Protein AF-A0A2H6N076-F1 (afdb_monomer_lite)

pLDDT: mean 73.91, std 11.4, range [45.5, 88.0]

Secondary structure (DSSP, 8-state):
--TT-------TTEEEEEEE-TT-TT-EEEEEEETTSEEEES---GGGGT--EEEEEEEPP-BTTB-PPPEEEEEE---TT--HHHHHHHHHHHHHHT-

Organism: NCBI:txid3147026

Sequence (99 aa):
MDGTHDWNILLEAYKLFKRNRLSKSGRGVVLYVSNPHTSTEICSTKDENLLECIWMNIRGKINPAAGLTDIAVGLYYNLSNQAEEIDELFADQLLKVYR

Foldseek 3Di:
DDPPQPPVDDDPQWDKDWQDAPPDPRDADIDTDGPLKDKDWPDDDPCSNVFRKTWIFIGHRCDVVDPTDTDIDMDGDDDPPDDPVRVVVVVVVVVVNVD

Structure (mmCIF, N/CA/C/O backbone):
data_AF-A0A2H6N076-F1
#
_entry.id   AF-A0A2H6N076-F1
#
loop_
_atom_site.group_PDB
_atom_site.id
_atom_site.type_symbol
_atom_site.label_atom_id
_atom_site.label_alt_id
_atom_site.label_comp_id
_atom_site.label_asym_id
_atom_site.label_entity_id
_atom_site.label_seq_id
_atom_site.pdbx_PDB_ins_code
_atom_site.Cartn_x
_atom_site.Cartn_y
_atom_site.Cartn_z
_atom_site.occupancy
_atom_site.B_iso_or_equiv
_atom_site.auth_seq_id
_atom_site.auth_comp_id
_atom_site.auth_asym_id
_atom_site.auth_atom_id
_atom_site.pdbx_PDB_model_num
ATOM 1 N N . MET A 1 1 ? -26.090 -13.615 3.025 1.00 45.50 1 MET A N 1
ATOM 2 C CA . MET A 1 1 ? -24.707 -14.101 2.838 1.00 45.50 1 MET A CA 1
ATOM 3 C C . MET A 1 1 ? -24.586 -14.456 1.380 1.00 45.50 1 MET A C 1
ATOM 5 O O . MET A 1 1 ? -24.956 -15.540 0.951 1.00 45.50 1 MET A O 1
ATOM 9 N N . ASP A 1 2 ? -24.190 -13.458 0.623 1.00 45.50 2 ASP A N 1
ATOM 10 C CA . ASP A 1 2 ? -24.361 -13.365 -0.808 1.00 45.50 2 ASP A CA 1
ATOM 11 C C . ASP A 1 2 ? -22.935 -13.449 -1.340 1.00 45.50 2 ASP A C 1
ATOM 13 O O . ASP A 1 2 ? -22.153 -12.500 -1.244 1.00 45.50 2 ASP A O 1
ATOM 17 N N . GLY A 1 3 ? -22.567 -14.658 -1.774 1.00 49.94 3 GLY A N 1
ATOM 18 C CA . GLY A 1 3 ? -21.230 -15.054 -2.227 1.00 49.94 3 GLY A CA 1
ATOM 19 C C . GLY A 1 3 ? -20.774 -14.389 -3.530 1.00 49.94 3 GLY A C 1
ATOM 20 O O . GLY A 1 3 ? -20.051 -15.000 -4.303 1.00 49.94 3 GLY A O 1
ATOM 21 N N . THR A 1 4 ? -21.212 -13.161 -3.798 1.00 51.47 4 THR A N 1
ATOM 22 C CA . THR A 1 4 ? -20.940 -12.389 -5.019 1.00 51.47 4 THR A CA 1
ATOM 23 C C . THR A 1 4 ? -19.801 -11.381 -4.862 1.00 51.47 4 THR A C 1
ATOM 25 O O . THR A 1 4 ? -19.430 -10.732 -5.832 1.00 51.47 4 THR A O 1
ATOM 28 N N . HIS A 1 5 ? -19.223 -11.246 -3.664 1.00 53.53 5 HIS A N 1
ATOM 29 C CA . HIS A 1 5 ? -18.186 -10.252 -3.352 1.00 53.53 5 HIS A CA 1
ATOM 30 C C . HIS A 1 5 ? -16.793 -10.870 -3.182 1.00 53.53 5 HIS A C 1
ATOM 32 O O . HIS A 1 5 ? -16.001 -10.416 -2.351 1.00 53.53 5 HIS A O 1
ATOM 38 N N . ASP A 1 6 ? -16.481 -11.920 -3.944 1.00 59.22 6 ASP A N 1
ATOM 39 C CA . ASP A 1 6 ? -15.130 -12.473 -3.960 1.00 59.22 6 ASP A CA 1
ATOM 40 C C . ASP A 1 6 ? -14.217 -11.580 -4.815 1.00 59.22 6 ASP A C 1
ATOM 42 O O . ASP A 1 6 ? -13.908 -11.859 -5.968 1.00 59.22 6 ASP A O 1
ATOM 46 N N . TRP A 1 7 ? -13.801 -10.447 -4.242 1.00 63.03 7 TRP A N 1
ATOM 47 C CA . TRP A 1 7 ? -12.877 -9.486 -4.861 1.00 63.03 7 TRP A CA 1
ATOM 48 C C . TRP A 1 7 ? -11.453 -10.044 -5.047 1.00 63.03 7 TRP A C 1
ATOM 50 O O . TRP A 1 7 ? -10.548 -9.298 -5.416 1.00 63.03 7 TRP A O 1
ATOM 60 N N . ASN A 1 8 ? -11.234 -11.335 -4.777 1.00 64.00 8 ASN A N 1
ATOM 61 C CA . ASN A 1 8 ? -9.972 -12.045 -4.984 1.00 64.00 8 ASN A CA 1
ATOM 62 C C . ASN A 1 8 ? -9.821 -12.537 -6.437 1.00 64.00 8 ASN A C 1
ATOM 64 O O . ASN A 1 8 ? -9.350 -13.647 -6.679 1.00 64.00 8 ASN A O 1
ATOM 68 N N . ILE A 1 9 ? -10.228 -11.730 -7.418 1.00 74.62 9 ILE A N 1
ATOM 69 C CA . ILE A 1 9 ? -10.044 -12.078 -8.827 1.00 74.62 9 ILE A CA 1
ATOM 70 C C . ILE A 1 9 ? -8.595 -11.766 -9.196 1.00 74.62 9 ILE A C 1
ATOM 72 O O . ILE A 1 9 ? -8.200 -10.607 -9.309 1.00 74.62 9 ILE A O 1
ATOM 76 N N . LEU A 1 10 ? -7.784 -12.805 -9.383 1.00 76.56 10 LEU A N 1
ATOM 77 C CA . LEU A 1 10 ? -6.419 -12.634 -9.859 1.00 76.56 10 LEU A CA 1
ATOM 78 C C . LEU A 1 10 ? -6.448 -12.264 -11.349 1.00 76.56 10 LEU A C 1
ATOM 80 O O . LEU A 1 10 ? -6.827 -13.072 -12.193 1.00 76.56 10 LEU A O 1
ATOM 84 N N . LEU A 1 11 ? -6.045 -11.036 -11.670 1.00 83.69 11 LEU A N 1
ATOM 85 C CA . LEU A 1 11 ? -5.885 -10.578 -13.048 1.00 83.69 11 LEU A CA 1
ATOM 86 C C . LEU A 1 11 ? -4.437 -10.821 -13.485 1.00 83.69 11 LEU A C 1
A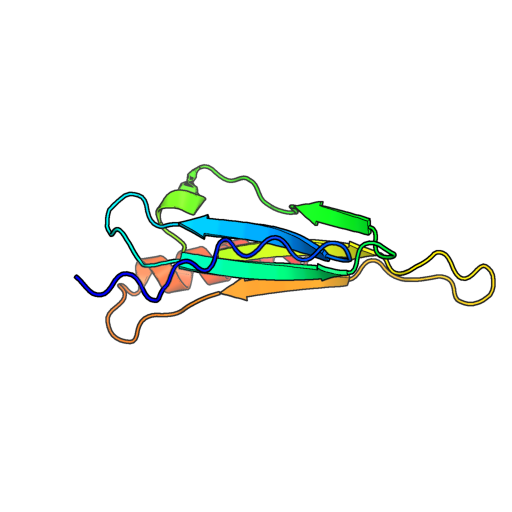TOM 88 O O . LEU A 1 11 ? -3.517 -10.262 -12.901 1.00 83.69 11 LEU A O 1
ATOM 92 N N . GLU A 1 12 ? -4.229 -11.616 -14.535 1.00 81.94 12 GLU A N 1
ATOM 93 C CA . GLU A 1 12 ? -2.902 -12.083 -14.984 1.00 81.94 12 GLU A CA 1
ATOM 94 C C . GLU A 1 12 ? -1.887 -10.946 -15.243 1.00 81.94 12 GLU A C 1
ATOM 96 O O . GLU A 1 12 ? -0.687 -11.099 -15.019 1.00 81.94 12 GLU A O 1
ATOM 101 N N . ALA A 1 13 ? -2.365 -9.764 -15.644 1.00 85.94 13 ALA A N 1
ATOM 102 C CA . ALA A 1 13 ? -1.544 -8.585 -15.927 1.00 85.94 13 ALA A CA 1
ATOM 103 C C . ALA A 1 13 ? -1.400 -7.593 -14.750 1.00 85.94 13 ALA A C 1
ATOM 105 O O . ALA A 1 13 ? -0.833 -6.510 -14.940 1.00 85.94 13 ALA A O 1
ATOM 106 N N . TYR A 1 14 ? -1.907 -7.926 -13.556 1.00 87.19 14 TYR A N 1
ATOM 107 C CA . TYR A 1 14 ? -1.926 -7.031 -12.397 1.00 87.19 14 TYR A CA 1
ATOM 108 C C . TYR A 1 14 ? -1.514 -7.730 -11.098 1.00 87.19 14 TYR A C 1
ATOM 110 O O . TYR A 1 14 ? -1.875 -8.870 -10.820 1.00 87.19 14 TYR A O 1
ATOM 118 N N . LYS A 1 15 ? -0.827 -6.982 -10.238 1.00 88.00 15 LYS A N 1
ATOM 119 C CA . LYS A 1 15 ? -0.593 -7.325 -8.836 1.00 88.00 15 LYS A CA 1
ATOM 120 C C . LYS A 1 15 ? -1.745 -6.805 -7.987 1.00 88.00 15 LYS A C 1
ATOM 122 O O . LYS A 1 15 ? -2.135 -5.646 -8.122 1.00 88.00 15 LYS A O 1
ATOM 127 N N . LEU A 1 16 ? -2.257 -7.660 -7.110 1.00 86.25 16 LEU A N 1
ATOM 128 C CA . LEU A 1 16 ? -3.344 -7.358 -6.185 1.00 86.25 16 LEU A CA 1
ATOM 129 C C . LEU A 1 16 ? -2.784 -7.053 -4.788 1.00 86.25 16 LEU A C 1
ATOM 131 O O . LEU A 1 16 ? -2.103 -7.889 -4.199 1.00 86.25 16 LEU A O 1
ATOM 135 N N . PHE A 1 17 ? -3.127 -5.885 -4.249 1.00 85.12 17 PHE A N 1
ATOM 136 C CA . PHE A 1 17 ? -2.899 -5.491 -2.859 1.00 85.12 17 PHE A CA 1
ATOM 137 C C . PHE A 1 17 ? -4.241 -5.380 -2.150 1.00 85.12 17 PHE A C 1
ATOM 139 O O . PHE A 1 17 ? -5.177 -4.779 -2.678 1.00 85.12 17 PHE A O 1
ATOM 146 N N . LYS A 1 18 ? -4.353 -5.966 -0.960 1.00 82.06 18 LYS A N 1
ATOM 147 C CA . LYS A 1 18 ? -5.618 -6.042 -0.230 1.00 82.06 18 LYS A CA 1
ATOM 148 C C . LYS A 1 18 ? -5.389 -5.845 1.258 1.00 82.06 18 LYS A C 1
ATOM 150 O O . LYS A 1 18 ? -4.570 -6.541 1.852 1.00 82.06 18 LYS A O 1
ATOM 155 N N . ARG A 1 19 ? -6.176 -4.956 1.863 1.00 80.69 19 ARG A N 1
ATOM 156 C CA . ARG A 1 19 ? -6.235 -4.762 3.313 1.00 80.69 19 ARG A CA 1
ATOM 157 C C . ARG A 1 19 ? -7.638 -5.099 3.799 1.00 80.69 19 ARG A C 1
ATOM 159 O O . ARG A 1 19 ? -8.592 -4.403 3.466 1.00 80.69 19 ARG A O 1
ATOM 166 N N . ASN A 1 20 ? -7.752 -6.170 4.584 1.00 73.38 20 ASN A N 1
ATOM 167 C CA . ASN A 1 20 ? -8.994 -6.556 5.259 1.00 73.38 20 ASN A CA 1
ATOM 168 C C . ASN A 1 20 ? -8.993 -6.058 6.704 1.00 73.38 20 ASN A C 1
ATOM 170 O O . ASN A 1 20 ? -7.945 -6.032 7.349 1.00 73.38 20 ASN A O 1
ATOM 174 N N . ARG A 1 21 ? -10.177 -5.768 7.248 1.00 71.12 21 ARG A N 1
ATOM 175 C CA . ARG A 1 21 ? -10.342 -5.494 8.680 1.00 71.12 21 ARG A CA 1
ATOM 176 C C . ARG A 1 21 ? -10.388 -6.801 9.477 1.00 71.12 21 ARG A C 1
ATOM 178 O O . ARG A 1 21 ? -11.162 -7.693 9.135 1.00 71.12 21 ARG A O 1
ATOM 185 N N . LEU A 1 22 ? -9.649 -6.884 10.589 1.00 65.25 22 LEU A N 1
ATOM 186 C CA . LEU A 1 22 ? -9.636 -8.069 11.469 1.00 65.25 22 LEU A CA 1
ATOM 187 C C . LEU A 1 22 ? -11.030 -8.465 11.997 1.00 65.25 22 LEU A C 1
ATOM 189 O O . LEU A 1 22 ? -11.270 -9.637 12.266 1.00 65.25 22 LEU A O 1
ATOM 193 N N . SER A 1 23 ? -11.951 -7.508 12.161 1.00 58.81 23 SER A N 1
ATOM 194 C CA . SER A 1 23 ? -13.214 -7.721 12.882 1.00 58.81 23 SER A CA 1
ATOM 195 C C . SER A 1 23 ? -14.482 -7.811 12.026 1.00 58.81 23 SER A C 1
ATOM 197 O O . SER A 1 23 ? -15.552 -8.054 12.583 1.00 58.81 23 SER A O 1
ATOM 199 N N . LYS A 1 24 ? -14.423 -7.629 10.696 1.00 59.97 24 LYS A N 1
ATOM 200 C CA . LYS A 1 24 ? -15.616 -7.729 9.830 1.00 59.97 24 LYS A CA 1
ATOM 201 C C . LYS A 1 24 ? -15.287 -8.384 8.491 1.00 59.97 24 LYS A C 1
ATOM 203 O O . LYS A 1 24 ? -14.687 -7.768 7.615 1.00 59.97 24 LYS A O 1
ATOM 208 N N . SER A 1 25 ? -15.736 -9.628 8.333 1.00 59.66 25 SER A N 1
ATOM 209 C CA . SER A 1 25 ? -15.662 -10.355 7.061 1.00 59.66 25 SER A CA 1
ATOM 210 C C . SER A 1 25 ? -16.442 -9.598 5.978 1.00 59.66 25 SER A C 1
ATOM 212 O O . SER A 1 25 ? -17.576 -9.185 6.215 1.00 59.66 25 SER A O 1
ATOM 214 N N . GLY A 1 26 ? -15.830 -9.400 4.806 1.00 61.28 26 GLY A N 1
ATOM 215 C CA . GLY A 1 26 ? -16.444 -8.717 3.656 1.00 61.28 26 GLY A CA 1
ATOM 216 C C . GLY A 1 26 ? -16.144 -7.218 3.525 1.00 61.28 26 GLY A C 1
ATOM 217 O O . GLY A 1 26 ? -16.7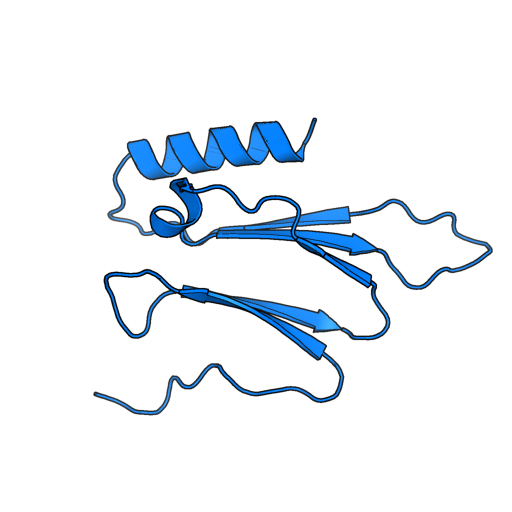12 -6.573 2.650 1.00 61.28 26 GLY A O 1
ATOM 218 N N . ARG A 1 27 ? -15.264 -6.655 4.365 1.00 69.19 27 ARG A N 1
ATOM 219 C CA . ARG A 1 27 ? -14.863 -5.239 4.318 1.00 69.19 27 ARG A CA 1
ATOM 220 C C . ARG A 1 27 ? -13.353 -5.086 4.165 1.00 69.19 27 ARG A C 1
ATOM 222 O O . ARG A 1 27 ? -12.588 -5.817 4.797 1.00 69.19 27 ARG A O 1
ATOM 229 N N . GLY A 1 28 ? -12.942 -4.129 3.342 1.00 75.44 28 GLY A N 1
ATOM 230 C CA . GLY A 1 28 ? -11.538 -3.855 3.082 1.00 75.44 28 GLY A CA 1
ATOM 231 C C . GLY A 1 28 ? -11.317 -3.038 1.819 1.00 75.44 28 GLY A C 1
ATOM 232 O O . GLY A 1 28 ? -12.235 -2.805 1.034 1.00 75.44 28 GLY A O 1
ATOM 233 N N . VAL A 1 29 ? -10.067 -2.640 1.625 1.00 80.06 29 VAL A N 1
ATOM 234 C CA . VAL A 1 29 ? -9.608 -1.892 0.457 1.00 80.06 29 VAL A CA 1
ATOM 235 C C . VAL A 1 29 ? -8.793 -2.816 -0.438 1.00 80.06 29 VAL A C 1
ATOM 237 O O . VAL A 1 29 ? -8.049 -3.673 0.046 1.00 80.06 29 VAL A O 1
ATOM 240 N N . VAL A 1 30 ? -8.948 -2.647 -1.750 1.00 85.94 30 VAL A N 1
ATOM 241 C CA . VAL A 1 30 ? -8.229 -3.395 -2.781 1.00 85.94 30 VAL A CA 1
ATOM 242 C C . VAL A 1 30 ? -7.624 -2.424 -3.788 1.00 85.94 30 VAL A C 1
ATOM 244 O O . VAL A 1 30 ? -8.285 -1.484 -4.222 1.00 85.94 30 VAL A O 1
ATOM 247 N N . LEU A 1 31 ? -6.381 -2.684 -4.189 1.00 87.31 31 LEU A N 1
ATOM 248 C CA . LEU A 1 31 ? -5.678 -1.967 -5.244 1.00 87.31 31 LEU A CA 1
ATOM 249 C C . LEU A 1 31 ? -5.067 -2.960 -6.239 1.00 87.31 31 LEU A C 1
ATOM 251 O O . LEU A 1 31 ? -4.337 -3.871 -5.849 1.00 87.31 31 LEU A O 1
ATOM 255 N N . TYR A 1 32 ? -5.326 -2.746 -7.528 1.00 86.88 32 TYR A N 1
ATOM 256 C CA . TYR A 1 32 ? -4.682 -3.472 -8.621 1.00 86.88 32 TYR A CA 1
ATOM 257 C C . TYR A 1 32 ? -3.620 -2.588 -9.272 1.00 86.88 32 TYR A C 1
ATOM 259 O O . TYR A 1 32 ? -3.921 -1.490 -9.735 1.00 86.88 32 TYR A O 1
ATOM 267 N N . VAL A 1 33 ? -2.385 -3.079 -9.354 1.00 85.75 33 VAL A N 1
ATOM 268 C CA . VAL A 1 33 ? -1.276 -2.381 -10.015 1.00 85.75 33 VAL A CA 1
ATOM 269 C C . VAL A 1 33 ? -0.811 -3.187 -11.217 1.00 85.75 33 VAL A C 1
ATOM 271 O O . VAL A 1 33 ? -0.520 -4.371 -11.102 1.00 85.75 33 VAL A O 1
ATOM 274 N N . SER A 1 34 ? -0.733 -2.559 -12.387 1.00 85.62 34 SER A N 1
ATOM 275 C CA . SER A 1 34 ? -0.339 -3.239 -13.625 1.00 85.62 34 SER A CA 1
ATOM 276 C C . SER A 1 34 ? 1.123 -3.717 -13.563 1.00 85.62 34 SER A C 1
ATOM 278 O O . SER A 1 34 ? 2.017 -2.914 -13.308 1.00 85.62 34 SER A O 1
ATOM 280 N N . ASN A 1 35 ? 1.371 -4.999 -13.861 1.00 79.94 35 ASN A N 1
ATOM 281 C CA . ASN A 1 35 ? 2.673 -5.692 -13.818 1.00 79.94 35 ASN A CA 1
ATOM 282 C C . ASN A 1 35 ? 3.891 -4.968 -14.425 1.00 79.94 35 ASN A C 1
ATOM 284 O O . ASN A 1 35 ? 4.981 -5.125 -13.875 1.00 79.94 35 ASN A O 1
ATOM 288 N N . PRO A 1 36 ? 3.784 -4.207 -15.534 1.00 78.69 36 PRO A N 1
ATOM 289 C CA . PRO A 1 36 ? 4.898 -3.402 -16.033 1.00 78.69 36 PRO A CA 1
ATOM 29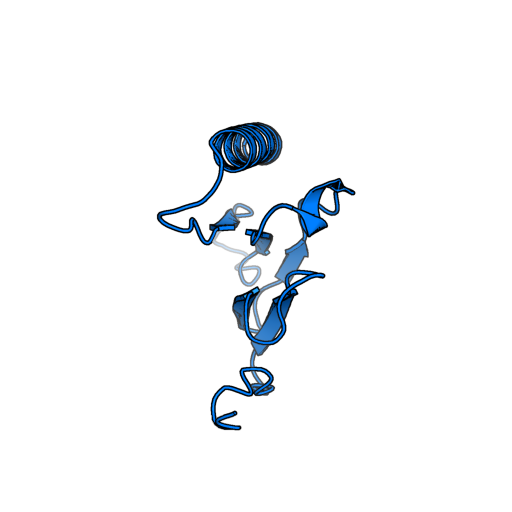0 C C . PRO A 1 36 ? 5.434 -2.359 -15.037 1.00 78.69 36 PRO A C 1
ATOM 292 O O . PRO A 1 36 ? 6.536 -1.860 -15.252 1.00 78.69 36 PRO A O 1
ATOM 295 N N . HIS A 1 37 ? 4.684 -2.024 -13.985 1.00 81.19 37 HIS A N 1
ATOM 296 C CA . HIS A 1 37 ? 5.074 -1.074 -12.948 1.00 81.19 37 HIS A CA 1
ATOM 297 C C . HIS A 1 37 ? 5.656 -1.813 -11.741 1.00 81.19 37 HIS A C 1
ATOM 299 O O . HIS A 1 37 ? 5.183 -2.883 -11.343 1.00 81.19 37 HIS A O 1
ATOM 305 N N . THR A 1 38 ? 6.666 -1.213 -11.120 1.00 84.62 38 THR A N 1
ATOM 306 C CA . THR A 1 38 ? 7.165 -1.686 -9.829 1.00 84.62 38 THR A CA 1
ATOM 307 C C . THR A 1 38 ? 6.318 -1.059 -8.732 1.00 84.62 38 THR A C 1
ATOM 309 O O . THR A 1 38 ? 6.021 0.129 -8.775 1.00 84.62 38 THR A O 1
ATOM 312 N N . SER A 1 39 ? 5.918 -1.859 -7.751 1.00 86.19 39 SER A N 1
ATOM 313 C CA . SER A 1 39 ? 5.061 -1.429 -6.650 1.00 86.19 39 SER A CA 1
ATOM 314 C C . SER A 1 39 ? 5.632 -1.938 -5.332 1.00 86.19 39 SER A C 1
ATOM 316 O O . SER A 1 39 ? 5.822 -3.149 -5.193 1.00 86.19 39 SER A O 1
ATOM 318 N N . THR A 1 40 ? 5.888 -1.047 -4.381 1.00 86.62 40 THR A N 1
ATOM 319 C CA . THR A 1 40 ? 6.387 -1.386 -3.039 1.00 86.62 40 THR A CA 1
ATOM 320 C C . THR A 1 40 ? 5.512 -0.738 -1.980 1.00 86.62 40 THR A C 1
ATOM 322 O O . THR A 1 40 ? 5.182 0.437 -2.100 1.00 86.62 40 THR A O 1
ATOM 325 N N . GLU A 1 41 ? 5.147 -1.476 -0.941 1.00 84.75 41 GLU A N 1
ATOM 326 C CA . GLU A 1 41 ? 4.380 -0.926 0.178 1.00 84.75 41 GLU A CA 1
ATOM 327 C C . GLU A 1 41 ? 5.250 0.053 0.989 1.00 84.75 41 GLU A C 1
ATOM 329 O O . GLU A 1 41 ? 6.418 -0.234 1.256 1.00 84.75 41 GLU A O 1
ATOM 334 N N . ILE A 1 42 ? 4.715 1.237 1.312 1.00 79.75 42 ILE A N 1
ATOM 335 C CA . ILE A 1 42 ? 5.464 2.327 1.979 1.00 79.75 42 ILE A CA 1
ATOM 336 C C . ILE A 1 42 ? 5.380 2.212 3.502 1.00 79.75 42 ILE A C 1
ATOM 338 O O . ILE A 1 42 ? 6.330 2.532 4.212 1.00 79.75 42 ILE A O 1
ATOM 342 N N . CYS A 1 43 ? 4.239 1.769 4.020 1.00 68.19 43 CYS A N 1
ATOM 343 C CA . CYS A 1 43 ? 3.990 1.640 5.448 1.00 68.19 43 CYS A CA 1
ATOM 344 C C . CYS A 1 43 ? 3.486 0.227 5.726 1.00 68.19 43 CYS A C 1
ATOM 346 O O . CYS A 1 43 ? 2.528 -0.204 5.097 1.00 68.19 43 CYS A O 1
ATOM 348 N N . SER A 1 44 ? 4.179 -0.461 6.642 1.00 60.56 44 SER A N 1
ATOM 349 C CA . SER A 1 44 ? 3.729 -1.677 7.326 1.00 60.56 44 SER A CA 1
ATOM 350 C C . SER A 1 44 ? 3.769 -1.412 8.844 1.00 60.56 44 SER A C 1
ATOM 352 O O . SER A 1 44 ? 4.705 -1.800 9.541 1.00 60.56 44 SER A O 1
ATOM 354 N N . THR A 1 45 ? 2.851 -0.592 9.359 1.00 56.19 45 THR A N 1
ATOM 355 C CA . THR A 1 45 ? 2.761 -0.227 10.786 1.00 56.19 45 THR A CA 1
ATOM 356 C C . THR A 1 45 ? 1.764 -1.105 11.544 1.00 56.19 45 THR A C 1
ATOM 358 O O . THR A 1 45 ? 0.768 -1.567 11.000 1.00 56.19 45 THR A O 1
ATOM 361 N N . LYS A 1 46 ? 2.004 -1.331 12.843 1.00 56.22 46 LYS A N 1
ATOM 362 C CA . LYS A 1 46 ? 1.132 -2.163 13.700 1.00 56.22 46 LYS A CA 1
ATOM 363 C C . LYS A 1 46 ? -0.319 -1.657 13.784 1.00 56.22 46 LYS A C 1
ATOM 365 O O . LYS A 1 46 ? -1.218 -2.463 14.025 1.00 56.22 46 LYS A O 1
ATOM 370 N N . ASP A 1 47 ? -0.537 -0.367 13.534 1.00 61.09 47 ASP A N 1
ATOM 371 C CA . ASP A 1 47 ? -1.845 0.301 13.594 1.00 61.09 47 ASP A CA 1
ATOM 372 C C . ASP A 1 47 ? -2.689 0.098 12.322 1.00 61.09 47 ASP A C 1
ATOM 374 O O . ASP A 1 47 ? -3.846 0.501 12.251 1.00 61.09 47 ASP A O 1
ATOM 378 N N . GLU A 1 48 ? -2.158 -0.605 11.321 1.00 60.78 48 GLU A N 1
ATOM 379 C CA . GLU A 1 48 ? -2.859 -0.950 10.074 1.00 60.78 48 GLU A CA 1
ATOM 380 C C . GLU A 1 48 ? -4.093 -1.815 10.253 1.00 60.78 48 GLU A C 1
ATOM 382 O O . GLU A 1 48 ? -4.934 -1.907 9.366 1.00 60.78 48 GLU A O 1
ATOM 387 N N . ASN A 1 49 ? -4.205 -2.476 11.398 1.00 60.09 49 ASN A N 1
ATOM 388 C CA . ASN A 1 49 ? -5.401 -3.235 11.717 1.00 60.09 49 ASN A CA 1
ATOM 389 C C . ASN A 1 49 ? -6.584 -2.324 12.086 1.00 60.09 49 ASN A C 1
ATOM 391 O O . ASN A 1 49 ? -7.726 -2.794 12.088 1.00 60.09 49 ASN A O 1
ATOM 395 N N . LEU A 1 50 ? -6.317 -1.049 12.403 1.00 67.12 50 LEU A N 1
ATOM 396 C CA . LEU A 1 50 ? -7.322 -0.031 12.708 1.00 67.12 50 LEU A CA 1
ATOM 397 C C . LEU A 1 50 ? -7.751 0.739 11.452 1.00 67.12 50 LEU A C 1
ATOM 399 O O . LEU A 1 50 ? -8.933 1.052 11.319 1.00 67.12 50 LEU A O 1
ATOM 403 N N . LEU A 1 51 ? -6.820 0.986 10.523 1.00 72.69 51 LEU A N 1
ATOM 404 C CA . LEU A 1 51 ? -7.063 1.738 9.291 1.00 72.69 51 LEU A CA 1
ATOM 405 C C . LEU A 1 51 ? -7.359 0.827 8.094 1.00 72.69 51 LEU A C 1
ATOM 407 O O . LEU A 1 51 ? -6.574 -0.042 7.724 1.00 72.69 51 LEU A O 1
ATOM 411 N N . GLU A 1 52 ? -8.472 1.085 7.408 1.00 78.00 52 GLU A N 1
ATOM 412 C CA . GLU A 1 52 ? -8.769 0.476 6.108 1.00 78.00 52 GLU A CA 1
ATOM 413 C C . GLU A 1 52 ? -8.012 1.259 5.004 1.00 78.00 52 GLU A C 1
ATOM 415 O O . GLU A 1 52 ? -8.622 1.949 4.185 1.00 78.00 52 GLU A O 1
ATOM 420 N N . CYS A 1 53 ? -6.668 1.204 5.013 1.00 80.50 53 CYS A N 1
ATOM 421 C CA . CYS A 1 53 ? -5.808 1.910 4.052 1.00 80.50 53 CYS A CA 1
ATOM 422 C C . CYS A 1 53 ? -4.685 1.055 3.435 1.00 80.50 53 CYS A C 1
ATOM 424 O O . CYS A 1 53 ? -4.217 0.070 4.013 1.00 80.50 53 CYS A O 1
ATOM 426 N N . ILE A 1 54 ? -4.237 1.462 2.244 1.00 85.81 54 ILE A N 1
ATOM 427 C CA . ILE A 1 54 ? -3.095 0.900 1.513 1.00 85.81 54 ILE A CA 1
ATOM 428 C C . ILE A 1 54 ? -2.192 2.055 1.066 1.00 85.81 54 ILE A C 1
ATOM 430 O O . ILE A 1 54 ? -2.669 2.985 0.416 1.00 85.81 54 ILE A O 1
ATOM 434 N N . TRP A 1 55 ? -0.893 1.969 1.363 1.00 85.69 55 TRP A N 1
ATOM 435 C CA . TRP A 1 55 ? 0.116 2.938 0.926 1.00 85.69 55 TRP A CA 1
ATOM 436 C C . TRP A 1 55 ? 1.155 2.259 0.043 1.00 85.69 55 TRP A C 1
ATOM 438 O O . TRP A 1 55 ? 1.911 1.408 0.506 1.00 85.69 55 TRP A O 1
ATOM 448 N N . MET A 1 56 ? 1.219 2.654 -1.223 1.00 86.62 56 MET A N 1
ATOM 449 C CA . MET A 1 56 ? 2.103 2.052 -2.217 1.00 86.62 56 MET A CA 1
ATOM 450 C C . MET A 1 56 ? 2.947 3.116 -2.894 1.00 86.62 56 MET A C 1
ATOM 452 O O . MET A 1 56 ? 2.436 4.144 -3.318 1.00 86.62 56 MET A O 1
ATOM 456 N N . ASN A 1 57 ? 4.229 2.840 -3.072 1.00 87.31 57 ASN A N 1
ATOM 457 C CA . ASN A 1 57 ? 5.065 3.554 -4.015 1.00 87.31 57 ASN A CA 1
ATOM 458 C C . ASN A 1 57 ? 4.974 2.814 -5.349 1.00 87.31 57 ASN A C 1
ATOM 460 O O . ASN A 1 57 ? 5.277 1.619 -5.416 1.00 87.31 57 ASN A O 1
ATOM 464 N N . ILE A 1 58 ? 4.520 3.507 -6.388 1.00 87.06 58 ILE A N 1
ATOM 465 C CA . ILE A 1 58 ? 4.413 2.985 -7.743 1.00 87.06 58 ILE A CA 1
ATOM 466 C C . ILE A 1 58 ? 5.458 3.685 -8.600 1.00 87.06 58 ILE A C 1
ATOM 468 O O . ILE A 1 58 ? 5.417 4.894 -8.824 1.00 87.06 58 ILE A O 1
ATOM 472 N N . ARG A 1 59 ? 6.377 2.887 -9.132 1.00 84.31 59 ARG A N 1
ATOM 473 C CA . ARG A 1 59 ? 7.389 3.314 -10.088 1.00 84.31 59 ARG A CA 1
ATOM 474 C C . ARG A 1 59 ? 6.977 2.864 -11.486 1.00 84.31 59 ARG A C 1
ATOM 476 O O . ARG A 1 59 ? 6.703 1.683 -11.720 1.00 84.31 59 ARG A O 1
ATOM 483 N N . GLY A 1 60 ? 6.936 3.819 -12.414 1.00 74.56 60 GLY A N 1
ATOM 484 C CA . GLY A 1 60 ? 6.663 3.568 -13.830 1.00 74.56 60 GLY A CA 1
ATOM 485 C C . GLY A 1 60 ? 7.676 2.625 -14.484 1.00 74.56 60 GLY A C 1
ATOM 486 O O . GLY A 1 60 ? 8.745 2.353 -13.935 1.00 74.56 60 GLY A O 1
ATOM 487 N N . LYS A 1 61 ? 7.366 2.148 -15.697 1.00 68.19 61 LYS A N 1
ATOM 488 C CA . LYS A 1 61 ? 8.380 1.510 -16.552 1.00 68.19 61 LYS A CA 1
ATOM 489 C C . LYS A 1 61 ? 9.550 2.470 -16.716 1.00 68.19 61 LYS A C 1
ATOM 491 O O . LYS A 1 61 ? 9.318 3.612 -17.094 1.00 68.19 61 LYS A O 1
ATOM 496 N N . ILE A 1 62 ? 10.775 1.994 -16.482 1.00 59.38 62 ILE A N 1
ATOM 497 C CA . ILE A 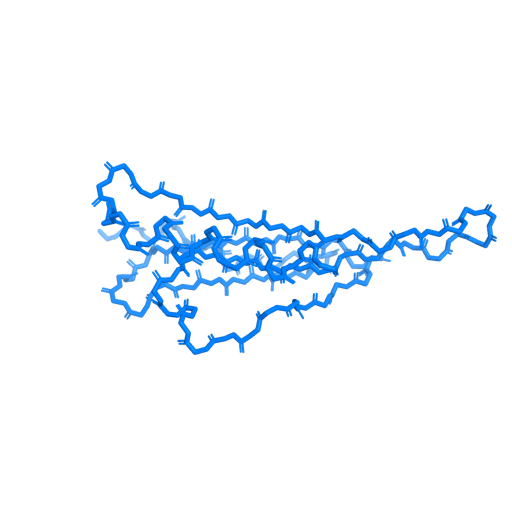1 62 ? 12.009 2.739 -16.758 1.00 59.38 62 ILE A CA 1
ATOM 498 C C . ILE A 1 62 ? 11.949 3.182 -18.221 1.00 59.38 62 ILE A C 1
ATOM 500 O O . ILE A 1 62 ? 12.184 2.384 -19.126 1.00 59.38 62 ILE A O 1
ATOM 504 N N . ASN A 1 63 ? 11.575 4.435 -18.459 1.00 59.84 63 ASN A N 1
ATOM 505 C CA . ASN A 1 63 ? 11.739 5.061 -19.751 1.00 59.84 63 ASN A CA 1
ATOM 506 C C . ASN A 1 63 ? 13.078 5.801 -19.675 1.00 59.84 63 ASN A C 1
ATOM 508 O O . ASN A 1 63 ? 13.175 6.766 -18.919 1.00 59.84 63 ASN A O 1
ATOM 512 N N . PRO A 1 64 ? 14.119 5.367 -20.404 1.00 56.69 64 PRO A N 1
ATOM 513 C CA . PRO A 1 64 ? 15.451 5.964 -20.310 1.00 56.69 64 PRO A CA 1
ATOM 514 C C . PRO A 1 64 ? 15.475 7.477 -20.577 1.00 56.69 64 PRO A C 1
ATOM 516 O O . PRO A 1 64 ? 16.385 8.159 -20.119 1.00 56.69 64 PRO A O 1
ATOM 519 N N . ALA A 1 65 ? 14.485 8.000 -21.313 1.00 60.44 65 ALA A N 1
ATOM 520 C CA . ALA A 1 65 ? 14.386 9.411 -21.691 1.00 60.44 65 ALA A CA 1
ATOM 521 C C . ALA A 1 65 ? 13.542 10.269 -20.731 1.00 60.44 65 ALA A C 1
ATOM 523 O O . ALA A 1 65 ? 13.666 11.491 -20.729 1.00 60.44 65 ALA A O 1
ATOM 524 N N . ALA A 1 66 ? 12.683 9.648 -19.925 1.00 57.72 66 ALA A N 1
ATOM 525 C CA . ALA A 1 66 ? 11.848 10.330 -18.951 1.00 57.72 66 ALA A CA 1
ATOM 526 C C . ALA A 1 66 ? 12.272 9.819 -17.581 1.00 57.72 66 ALA A C 1
ATOM 528 O O . ALA A 1 66 ? 11.765 8.798 -17.121 1.00 57.72 66 ALA A O 1
ATOM 529 N N . GLY A 1 67 ? 13.256 10.483 -16.965 1.00 57.56 67 GLY A N 1
ATOM 530 C CA . GLY A 1 67 ? 13.599 10.232 -15.569 1.00 57.56 67 GLY A CA 1
ATOM 531 C C . GLY A 1 67 ? 12.312 10.248 -14.749 1.00 57.56 67 GLY A C 1
ATOM 532 O O . GLY A 1 67 ? 11.655 11.280 -14.650 1.00 57.56 67 GLY A O 1
ATOM 533 N N . LEU A 1 68 ? 11.894 9.078 -14.274 1.00 63.56 68 LEU A N 1
ATOM 534 C CA . LEU A 1 68 ? 10.613 8.916 -13.604 1.00 63.56 68 LEU A CA 1
ATOM 535 C C . LEU A 1 68 ? 10.800 9.114 -12.110 1.00 63.56 68 LEU A C 1
ATOM 537 O O . LEU A 1 68 ? 11.663 8.497 -11.487 1.00 63.56 68 LEU A O 1
ATOM 541 N N . THR A 1 69 ? 9.952 9.970 -11.562 1.00 66.94 69 THR A N 1
ATOM 542 C CA . THR A 1 69 ? 9.720 10.131 -10.137 1.00 66.94 69 THR A CA 1
ATOM 543 C C . THR A 1 69 ? 8.865 8.979 -9.621 1.00 66.94 69 THR A C 1
ATOM 545 O O . THR A 1 69 ? 7.876 8.581 -10.237 1.00 66.94 69 THR A O 1
ATOM 548 N N . ASP A 1 70 ? 9.273 8.442 -8.478 1.00 76.50 70 ASP A N 1
ATOM 549 C CA . ASP A 1 70 ? 8.475 7.528 -7.670 1.00 76.50 70 ASP A CA 1
ATOM 550 C C . ASP A 1 70 ? 7.190 8.239 -7.219 1.00 76.50 70 ASP A C 1
ATOM 552 O O . ASP A 1 70 ? 7.253 9.358 -6.707 1.00 76.50 70 ASP A O 1
ATOM 556 N N . ILE A 1 71 ? 6.025 7.619 -7.439 1.00 82.62 71 ILE A N 1
ATOM 557 C CA . ILE A 1 71 ? 4.731 8.186 -7.043 1.00 82.62 71 ILE A CA 1
ATOM 558 C C . ILE A 1 71 ? 4.211 7.415 -5.836 1.00 82.62 71 ILE A C 1
ATOM 560 O O . ILE A 1 71 ? 3.905 6.225 -5.929 1.00 82.62 71 ILE A O 1
ATOM 564 N N . ALA A 1 72 ? 4.043 8.110 -4.714 1.00 83.88 72 ALA A N 1
ATOM 565 C CA . ALA A 1 72 ? 3.311 7.582 -3.573 1.00 83.88 72 ALA A CA 1
ATOM 566 C C . ALA A 1 72 ? 1.797 7.657 -3.832 1.00 83.88 72 ALA A C 1
ATOM 568 O O . ALA A 1 72 ? 1.256 8.712 -4.163 1.00 83.88 72 ALA A O 1
ATOM 569 N N . VAL A 1 73 ? 1.110 6.531 -3.664 1.00 85.12 73 VAL A N 1
ATOM 570 C CA . VAL A 1 73 ? -0.340 6.383 -3.789 1.00 85.12 73 VAL A CA 1
ATOM 571 C C . VAL A 1 73 ? -0.892 5.879 -2.462 1.00 85.12 73 VAL A C 1
ATOM 573 O O . VAL A 1 73 ? -0.502 4.816 -1.978 1.00 85.12 73 VAL A O 1
ATOM 576 N N . GLY A 1 74 ? -1.817 6.646 -1.891 1.00 84.50 74 GLY A N 1
ATOM 577 C CA . GLY A 1 74 ? -2.606 6.257 -0.728 1.00 84.50 74 GLY A CA 1
ATOM 578 C C . GLY A 1 74 ? -4.041 5.965 -1.121 1.00 84.50 74 GLY A C 1
ATOM 579 O O . GLY A 1 74 ? -4.670 6.777 -1.798 1.00 84.50 74 GLY A O 1
ATOM 580 N N . LEU A 1 75 ? -4.565 4.827 -0.684 1.00 83.31 75 LEU A N 1
ATOM 581 C CA . LEU A 1 75 ? -5.977 4.495 -0.807 1.00 83.31 75 LEU A CA 1
ATOM 582 C C . LEU A 1 75 ? -6.550 4.316 0.592 1.00 83.31 75 LEU A C 1
ATOM 584 O O . LEU A 1 75 ? -6.050 3.501 1.363 1.00 83.31 75 LEU A O 1
ATOM 588 N N . TYR A 1 76 ? -7.585 5.083 0.911 1.00 81.12 76 TYR A N 1
ATOM 589 C CA . TYR A 1 76 ? -8.217 5.099 2.222 1.00 81.12 76 TYR A CA 1
ATOM 590 C C . TYR A 1 76 ? -9.727 5.061 2.069 1.00 81.12 76 TYR A C 1
ATOM 592 O O . TYR A 1 76 ? -10.300 5.798 1.263 1.00 81.12 76 TYR A O 1
ATOM 600 N N . TYR A 1 77 ? -10.362 4.188 2.841 1.00 77.06 77 TYR A N 1
ATOM 601 C CA . TYR A 1 77 ? -11.807 4.110 2.918 1.00 77.06 77 TYR A CA 1
ATOM 602 C C . TYR A 1 77 ? -12.282 4.675 4.258 1.00 77.06 77 TYR A C 1
ATOM 604 O O . TYR A 1 77 ? -12.172 4.014 5.289 1.00 77.06 77 TYR A O 1
ATOM 612 N N . ASN A 1 78 ? -12.816 5.900 4.225 1.00 74.00 78 ASN A N 1
ATOM 613 C CA . ASN A 1 78 ? -13.462 6.524 5.377 1.00 74.00 78 ASN A CA 1
ATOM 614 C C . ASN A 1 78 ? -14.923 6.057 5.467 1.00 74.00 78 ASN A C 1
ATOM 616 O O . ASN A 1 78 ? -15.694 6.225 4.516 1.00 74.00 78 ASN A O 1
ATOM 620 N N . LEU A 1 79 ? -15.321 5.496 6.611 1.00 69.06 79 LEU A N 1
ATOM 621 C CA . LEU A 1 79 ? -16.735 5.257 6.882 1.00 69.06 79 LEU A CA 1
ATOM 622 C C . LEU A 1 79 ? -17.382 6.476 7.517 1.00 69.06 79 LEU A C 1
ATOM 624 O O . LEU A 1 79 ? -16.917 6.984 8.525 1.00 69.06 79 LEU A O 1
ATOM 628 N N . SER A 1 80 ? -18.582 6.808 7.048 1.00 67.31 80 SER A N 1
ATOM 629 C CA . SER A 1 80 ? -19.409 7.902 7.574 1.00 67.31 80 SER A CA 1
ATOM 630 C C . SER A 1 80 ? -19.764 7.811 9.070 1.00 67.31 80 SER A C 1
ATOM 632 O O . SER A 1 80 ? -20.428 8.702 9.587 1.00 67.31 80 SER A O 1
ATOM 634 N N . ASN A 1 81 ? -19.398 6.727 9.758 1.00 68.81 81 ASN A N 1
ATOM 635 C CA . ASN A 1 81 ? -19.606 6.508 11.189 1.00 68.81 81 ASN A CA 1
ATOM 636 C C . ASN A 1 81 ? -18.322 6.132 11.944 1.00 68.81 81 ASN A C 1
ATOM 638 O O . ASN A 1 81 ? -18.408 5.522 13.014 1.00 68.81 81 ASN A O 1
ATOM 642 N N . GLN A 1 82 ? -17.148 6.393 11.373 1.00 72.88 82 GLN A N 1
ATOM 643 C CA . GLN A 1 82 ? -15.901 6.091 12.058 1.00 72.88 82 GLN A CA 1
ATOM 644 C C . GLN A 1 82 ? -15.599 7.105 13.168 1.00 72.88 82 GLN A C 1
ATOM 646 O O . GLN A 1 82 ? -16.108 8.224 13.161 1.00 72.88 82 GLN A O 1
ATOM 651 N N . ALA A 1 83 ? -14.797 6.678 14.142 1.00 76.75 83 ALA A N 1
ATOM 652 C CA . ALA A 1 83 ? -14.348 7.542 15.224 1.00 76.75 83 ALA A CA 1
ATOM 653 C C . ALA A 1 83 ? -13.306 8.546 14.710 1.00 76.75 83 ALA A C 1
ATOM 655 O O . ALA A 1 83 ? -12.482 8.188 13.871 1.00 76.75 83 ALA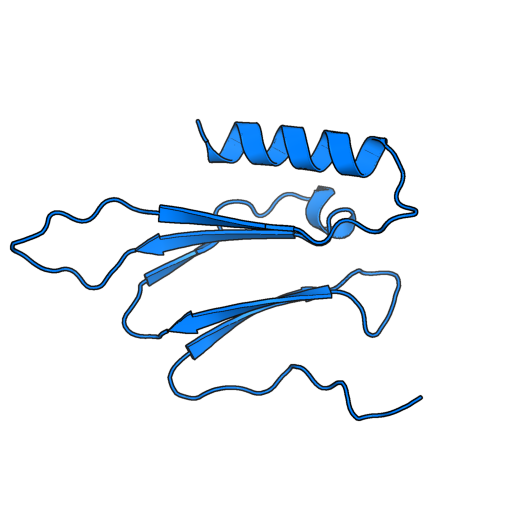 A O 1
ATOM 656 N N . GLU A 1 84 ? -13.316 9.758 15.266 1.00 80.50 84 GLU A N 1
ATOM 657 C CA . GLU A 1 84 ? -12.373 10.844 14.950 1.00 80.50 84 GLU A CA 1
ATOM 658 C C . GLU A 1 84 ? -10.904 10.399 15.076 1.00 80.50 84 GLU A C 1
ATOM 660 O O . GLU A 1 84 ? -10.083 10.718 14.221 1.00 80.50 84 GLU A O 1
ATOM 665 N N . GLU A 1 85 ? -10.603 9.525 16.042 1.00 81.00 85 GLU A N 1
ATOM 666 C CA . GLU A 1 85 ? -9.283 8.901 16.231 1.00 81.00 85 GLU A CA 1
ATOM 667 C C . GLU A 1 85 ? -8.762 8.178 14.971 1.00 81.00 85 GLU A C 1
ATOM 669 O O . GLU A 1 85 ? -7.560 8.144 14.720 1.00 81.00 85 GLU A O 1
ATOM 674 N N . ILE A 1 86 ? -9.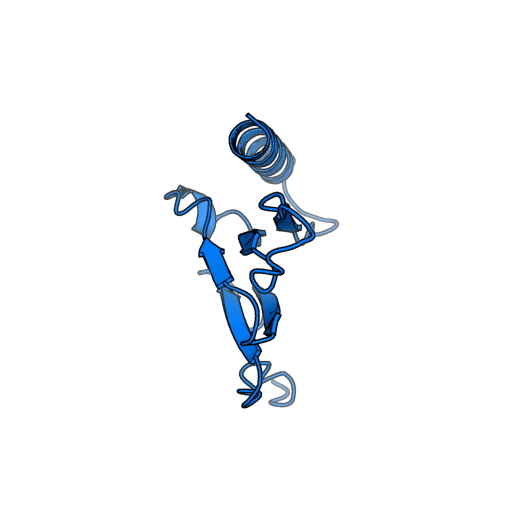645 7.598 14.150 1.00 78.38 86 ILE A N 1
ATOM 675 C CA . ILE A 1 86 ? -9.258 6.908 12.910 1.00 78.38 86 ILE A CA 1
ATOM 676 C C . ILE A 1 86 ? -8.871 7.925 11.826 1.00 78.38 86 ILE A C 1
ATOM 678 O O . ILE A 1 86 ? -7.944 7.674 11.057 1.00 78.38 86 ILE A O 1
ATOM 682 N N . ASP A 1 87 ? -9.521 9.088 11.781 1.00 81.62 87 ASP A N 1
ATOM 683 C CA . ASP A 1 87 ? -9.153 10.158 10.848 1.00 81.62 87 ASP A CA 1
ATOM 684 C C . ASP A 1 87 ? -7.829 10.822 11.242 1.00 81.62 87 ASP A C 1
ATOM 686 O O . ASP A 1 87 ? -6.995 11.086 10.372 1.00 81.62 87 ASP A O 1
ATOM 690 N N . GLU A 1 88 ? -7.589 11.020 12.540 1.00 84.56 88 GLU A N 1
ATOM 691 C CA . GLU A 1 88 ? -6.305 11.510 13.054 1.00 84.56 88 GLU A CA 1
ATOM 692 C C . GLU A 1 88 ? -5.160 10.540 12.731 1.00 84.56 88 GLU A C 1
ATOM 694 O O . GLU A 1 88 ? -4.128 10.950 12.197 1.00 84.56 88 GLU A O 1
ATOM 699 N N . LEU A 1 89 ? -5.361 9.233 12.950 1.00 82.00 89 LEU A N 1
ATOM 700 C CA . LEU A 1 89 ? -4.379 8.205 12.592 1.00 82.00 89 LEU A CA 1
ATOM 701 C C . LEU A 1 89 ? -4.069 8.198 11.087 1.00 82.00 89 LEU A C 1
ATOM 703 O O . LEU A 1 89 ? -2.912 8.018 10.694 1.00 82.00 89 LEU A O 1
ATOM 707 N N . PHE A 1 90 ? -5.078 8.401 10.232 1.00 80.12 90 PHE A N 1
ATOM 708 C CA . PHE A 1 90 ? -4.868 8.531 8.790 1.00 80.12 90 PHE A CA 1
ATOM 709 C C . PHE A 1 90 ? -4.046 9.781 8.445 1.00 80.12 90 PHE A C 1
ATOM 711 O O . PHE A 1 90 ? -3.098 9.690 7.660 1.00 80.12 90 PHE A O 1
ATOM 718 N N . ALA A 1 91 ? -4.365 10.933 9.043 1.00 82.94 91 ALA A N 1
ATOM 719 C CA . ALA A 1 91 ? -3.624 12.175 8.834 1.00 82.94 91 ALA A CA 1
ATOM 720 C C . ALA A 1 91 ? -2.147 12.040 9.253 1.00 82.94 91 ALA A C 1
ATOM 722 O O . ALA A 1 91 ? -1.249 12.448 8.512 1.00 82.94 91 ALA A O 1
ATOM 723 N N . ASP A 1 92 ? -1.881 11.379 10.379 1.00 84.06 92 ASP A N 1
ATOM 724 C CA . ASP A 1 92 ? -0.527 11.082 10.849 1.00 84.06 92 ASP A CA 1
ATOM 725 C C . ASP A 1 92 ? 0.250 10.177 9.886 1.00 84.06 92 ASP A C 1
ATOM 727 O O . ASP A 1 92 ? 1.452 10.368 9.673 1.00 84.06 92 ASP A O 1
ATOM 731 N N . GLN A 1 93 ? -0.408 9.176 9.293 1.00 80.12 93 GLN A N 1
ATOM 732 C CA . GLN A 1 93 ? 0.213 8.336 8.268 1.00 80.12 93 GLN A CA 1
ATOM 733 C C . GLN A 1 93 ? 0.492 9.119 6.983 1.00 80.12 93 GLN A C 1
ATOM 735 O O . GLN A 1 93 ? 1.595 9.018 6.444 1.00 80.12 93 GLN A O 1
ATOM 740 N N . LEU A 1 94 ? -0.455 9.941 6.525 1.00 82.44 94 LEU A N 1
ATOM 741 C CA . LEU A 1 94 ? -0.288 10.786 5.342 1.00 82.44 94 LEU A CA 1
ATOM 742 C C . LEU A 1 94 ? 0.935 11.709 5.486 1.00 82.44 94 LEU A C 1
ATOM 744 O O . LEU A 1 94 ? 1.752 11.806 4.569 1.00 82.44 94 LEU A O 1
ATOM 748 N N . LEU A 1 95 ? 1.114 12.326 6.658 1.00 84.19 95 LEU A N 1
ATOM 749 C CA . LEU A 1 95 ? 2.266 13.183 6.955 1.00 84.19 95 LEU A CA 1
ATOM 750 C C . LEU A 1 95 ? 3.602 12.427 6.977 1.00 84.19 95 LEU A C 1
ATOM 752 O O . LEU A 1 95 ? 4.640 13.014 6.676 1.00 84.19 95 LEU A O 1
ATOM 756 N N . LYS A 1 96 ? 3.605 11.137 7.330 1.00 80.31 96 LYS A N 1
ATOM 757 C CA . LYS A 1 96 ? 4.813 10.295 7.288 1.00 80.31 96 LYS A CA 1
ATOM 758 C C . LYS A 1 96 ? 5.190 9.903 5.861 1.00 80.31 96 LYS A C 1
ATOM 760 O O . LYS A 1 96 ? 6.375 9.817 5.566 1.00 80.31 96 LYS A O 1
ATOM 765 N N . VAL A 1 97 ? 4.202 9.671 4.995 1.00 74.75 97 VAL A N 1
ATOM 766 C CA . VAL A 1 97 ? 4.416 9.262 3.596 1.00 74.75 97 VAL A CA 1
ATOM 767 C C . VAL A 1 97 ? 4.873 10.431 2.716 1.00 74.75 97 VAL A C 1
ATOM 769 O O . VAL A 1 97 ? 5.637 10.216 1.782 1.00 74.75 97 VAL A O 1
ATOM 772 N N . TYR A 1 98 ? 4.440 11.659 3.012 1.00 66.06 98 TYR A N 1
ATOM 773 C CA . TYR A 1 98 ? 4.788 12.861 2.238 1.00 66.06 98 TYR A CA 1
ATOM 774 C C . TYR A 1 98 ? 6.135 13.515 2.636 1.00 66.06 98 TYR A C 1
ATOM 776 O O . TYR A 1 98 ? 6.468 14.584 2.131 1.00 66.06 98 TYR A O 1
ATOM 784 N N . ARG A 1 99 ? 6.897 12.925 3.566 1.00 56.66 99 ARG A N 1
ATOM 785 C CA . ARG A 1 99 ? 8.139 13.518 4.095 1.00 56.66 99 ARG A CA 1
ATOM 786 C C . ARG A 1 99 ? 9.362 13.339 3.204 1.00 56.66 99 ARG A C 1
ATOM 788 O O . ARG A 1 99 ? 9.535 12.236 2.646 1.00 56.66 99 ARG A O 1
#

Radius of gyration: 15.49 Å; chains: 1; bounding box: 40×29×38 Å